Protein AF-A0A9X1DQT2-F1 (afdb_monomer_lite)

pL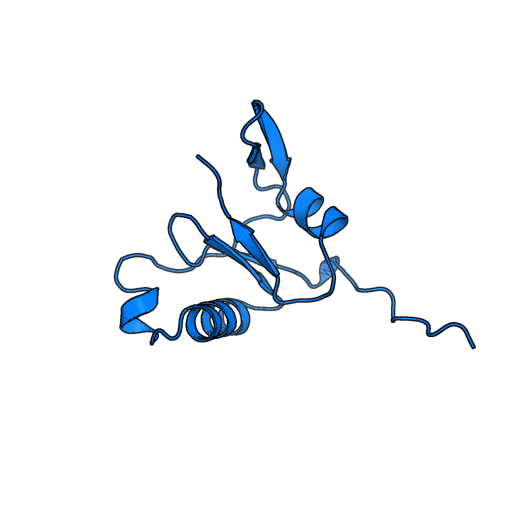DDT: mean 83.6, std 15.38, range [40.06, 96.38]

Structure (mmCIF, N/CA/C/O backbone):
data_AF-A0A9X1DQT2-F1
#
_entry.id   AF-A0A9X1DQT2-F1
#
loop_
_atom_site.group_PDB
_atom_site.id
_atom_site.type_symbol
_atom_site.label_atom_id
_atom_site.label_alt_id
_atom_site.label_comp_id
_atom_site.label_asym_id
_atom_site.label_entity_id
_atom_site.label_seq_id
_atom_site.pdbx_PDB_ins_code
_atom_site.Cartn_x
_atom_site.Cartn_y
_atom_site.Cartn_z
_atom_site.occupancy
_atom_site.B_iso_or_equiv
_atom_site.auth_seq_id
_atom_site.auth_comp_id
_atom_site.auth_asym_id
_atom_site.auth_atom_id
_atom_site.pdbx_PDB_model_num
ATOM 1 N N . MET A 1 1 ? 33.047 7.749 -12.247 1.00 40.06 1 MET A N 1
ATOM 2 C CA . MET A 1 1 ? 31.930 6.862 -12.612 1.00 40.06 1 MET A CA 1
ATOM 3 C C . MET A 1 1 ? 30.844 7.195 -11.623 1.00 40.06 1 MET A C 1
ATOM 5 O O . MET A 1 1 ? 30.949 6.789 -10.478 1.00 40.06 1 MET A O 1
ATOM 9 N N . GLU A 1 2 ? 29.945 8.094 -12.008 1.00 43.69 2 GLU A N 1
ATOM 10 C CA . GLU A 1 2 ? 28.722 8.332 -11.246 1.00 43.69 2 GLU A CA 1
ATOM 11 C C . GLU A 1 2 ? 27.755 7.249 -11.696 1.00 43.69 2 GLU A C 1
ATOM 13 O O . GLU A 1 2 ? 27.396 7.191 -12.875 1.00 43.69 2 GLU A O 1
ATOM 18 N N . ASP A 1 3 ? 27.430 6.340 -10.782 1.00 41.41 3 ASP A N 1
ATOM 19 C CA . ASP A 1 3 ? 26.365 5.376 -10.988 1.00 41.41 3 ASP A CA 1
ATOM 20 C C . ASP A 1 3 ? 25.092 6.173 -11.248 1.00 41.41 3 ASP A C 1
ATOM 22 O O . ASP A 1 3 ? 24.504 6.785 -10.357 1.00 41.41 3 ASP A O 1
ATOM 26 N N . SER A 1 4 ? 24.706 6.224 -12.519 1.00 42.25 4 SER A N 1
ATOM 27 C CA . SER A 1 4 ? 23.396 6.695 -12.922 1.00 42.25 4 SER A CA 1
ATOM 28 C C . SER A 1 4 ? 22.422 5.625 -12.447 1.00 42.25 4 SER A C 1
ATOM 30 O O . SER A 1 4 ? 22.099 4.698 -13.190 1.00 42.25 4 SER A O 1
ATOM 32 N N . PHE A 1 5 ? 22.011 5.704 -11.178 1.00 46.00 5 PHE A N 1
ATOM 33 C CA . PHE A 1 5 ? 20.761 5.103 -10.737 1.00 46.00 5 PHE A CA 1
ATOM 34 C C . PHE A 1 5 ? 19.725 5.598 -11.737 1.00 46.00 5 PHE A C 1
ATOM 36 O O . PHE A 1 5 ? 19.459 6.799 -11.795 1.00 46.00 5 PHE A O 1
ATOM 43 N N . GLY A 1 6 ? 19.277 4.709 -12.630 1.00 43.88 6 GLY A N 1
ATOM 44 C CA . GLY A 1 6 ? 18.326 5.067 -13.673 1.00 43.88 6 GLY A CA 1
ATOM 45 C C . GLY A 1 6 ? 17.191 5.832 -13.016 1.00 43.88 6 GLY A C 1
ATOM 46 O O . GLY A 1 6 ? 16.679 5.356 -12.004 1.00 43.88 6 GLY A O 1
ATOM 47 N N . GLU A 1 7 ? 16.890 7.030 -13.528 1.00 49.06 7 GLU A N 1
ATOM 48 C CA . GLU A 1 7 ? 15.855 7.905 -12.980 1.00 49.06 7 GLU A CA 1
ATOM 49 C C . GLU A 1 7 ? 14.639 7.053 -12.630 1.00 49.06 7 GLU A C 1
ATOM 51 O O . GLU A 1 7 ? 14.008 6.437 -13.498 1.00 49.06 7 GLU A O 1
ATOM 56 N N . VAL A 1 8 ? 14.391 6.913 -11.329 1.00 52.97 8 VAL A N 1
ATOM 57 C CA . VAL A 1 8 ? 13.354 6.016 -10.852 1.00 52.97 8 VAL A CA 1
ATOM 58 C C . VAL A 1 8 ? 12.036 6.636 -11.274 1.00 52.97 8 VAL A C 1
ATOM 60 O O . VAL A 1 8 ? 11.649 7.701 -10.798 1.00 52.97 8 VAL A O 1
ATOM 63 N N . ASN A 1 9 ? 11.377 5.993 -12.235 1.00 63.84 9 ASN A N 1
ATOM 64 C CA . ASN A 1 9 ? 10.157 6.515 -12.817 1.00 63.84 9 ASN A CA 1
ATOM 65 C C . ASN A 1 9 ? 9.000 6.316 -11.828 1.00 63.84 9 ASN A C 1
ATOM 67 O O . ASN A 1 9 ? 8.347 5.269 -11.818 1.00 63.84 9 ASN A O 1
ATOM 71 N N . ILE A 1 10 ? 8.766 7.337 -11.003 1.00 67.19 10 ILE A N 1
ATOM 72 C CA . ILE A 1 10 ? 7.654 7.396 -10.052 1.00 67.19 10 ILE A CA 1
ATOM 73 C C . ILE A 1 10 ? 6.287 7.233 -10.739 1.00 67.19 10 ILE A C 1
ATOM 75 O O . ILE A 1 10 ? 5.346 6.772 -10.102 1.00 67.19 10 ILE A O 1
ATOM 79 N N . ASP A 1 11 ? 6.182 7.488 -12.051 1.00 72.00 11 ASP A N 1
ATOM 80 C CA . ASP A 1 11 ? 4.946 7.302 -12.827 1.00 72.00 11 ASP A CA 1
ATOM 81 C C . ASP A 1 11 ? 4.543 5.824 -12.962 1.00 72.00 11 ASP A C 1
ATOM 83 O O . ASP A 1 11 ? 3.416 5.520 -13.354 1.00 72.00 11 ASP A O 1
ATOM 87 N N . LYS A 1 12 ? 5.448 4.884 -12.656 1.00 79.19 12 LYS A N 1
ATOM 88 C CA . LYS A 1 12 ? 5.148 3.441 -12.633 1.00 79.19 12 LYS A CA 1
ATOM 89 C C . LYS A 1 12 ? 4.713 2.931 -11.259 1.00 79.19 12 LYS A C 1
ATOM 91 O O . LYS A 1 12 ? 4.397 1.750 -11.137 1.00 79.19 12 LYS A O 1
ATOM 96 N N . VAL A 1 13 ? 4.713 3.789 -10.241 1.00 85.88 13 VAL A N 1
ATOM 97 C CA . VAL A 1 13 ? 4.367 3.424 -8.866 1.00 85.88 13 VAL A CA 1
ATOM 98 C C . VAL A 1 13 ? 2.875 3.602 -8.641 1.00 85.88 13 VAL A C 1
ATOM 100 O O . VAL A 1 13 ? 2.288 4.630 -8.978 1.00 85.88 13 VAL A O 1
ATOM 103 N N . LYS A 1 14 ? 2.267 2.599 -8.019 1.00 93.12 14 LYS A N 1
ATOM 104 C CA . LYS A 1 14 ? 0.890 2.627 -7.537 1.00 93.12 14 LYS A CA 1
ATOM 105 C C . LYS A 1 14 ? 0.874 2.427 -6.033 1.00 93.12 14 LYS A C 1
ATOM 107 O O . LYS A 1 14 ? 1.799 1.851 -5.474 1.00 93.12 14 LYS A O 1
ATOM 112 N N . PHE A 1 15 ? -0.195 2.871 -5.386 1.00 94.62 15 PHE A N 1
ATOM 113 C CA . PHE A 1 15 ? -0.379 2.707 -3.949 1.00 94.62 15 PHE A CA 1
ATOM 114 C C . PHE A 1 15 ? -1.503 1.723 -3.689 1.00 94.62 15 PHE A C 1
ATOM 116 O O . PHE A 1 15 ? -2.602 1.895 -4.206 1.00 94.62 15 PHE A O 1
ATOM 123 N N . PHE A 1 16 ? -1.248 0.719 -2.864 1.00 96.06 16 PHE A N 1
ATOM 124 C CA . PHE A 1 16 ? -2.219 -0.301 -2.511 1.00 96.06 16 PHE A CA 1
ATOM 125 C C . PHE A 1 16 ? -2.421 -0.292 -1.011 1.00 96.06 16 PHE A C 1
ATOM 127 O O . PHE A 1 16 ? -1.512 -0.608 -0.252 1.00 96.06 16 PHE A O 1
ATOM 134 N N . GLN A 1 17 ? -3.618 0.072 -0.574 1.00 95.69 17 GLN A N 1
ATOM 135 C CA . GLN A 1 17 ? -4.013 -0.158 0.803 1.00 95.69 17 GLN A CA 1
ATOM 136 C C . GLN A 1 17 ? -4.209 -1.661 0.982 1.00 95.69 17 GLN A C 1
ATOM 138 O O . GLN A 1 17 ? -5.052 -2.238 0.298 1.00 95.69 17 GLN A O 1
ATOM 143 N N . VAL A 1 18 ? -3.416 -2.275 1.857 1.00 95.12 18 VAL A N 1
ATOM 144 C CA . VAL A 1 18 ? -3.391 -3.728 2.096 1.00 95.12 18 VAL A CA 1
ATOM 145 C C . VAL A 1 18 ? -4.071 -4.109 3.412 1.00 95.12 18 VAL A C 1
ATOM 147 O O . VAL A 1 18 ? -4.512 -5.240 3.574 1.00 95.12 18 VAL A O 1
ATOM 150 N N . THR A 1 19 ? -4.241 -3.149 4.322 1.00 92.44 19 THR A N 1
ATOM 151 C CA . THR A 1 19 ? -5.047 -3.277 5.546 1.00 92.44 19 THR A CA 1
ATOM 152 C C . THR A 1 19 ? -5.769 -1.956 5.844 1.00 92.44 19 THR A C 1
ATOM 154 O O . THR A 1 19 ? -5.604 -0.959 5.142 1.00 92.44 19 THR A O 1
ATOM 157 N N . GLU A 1 20 ? -6.508 -1.875 6.952 1.00 89.44 20 GLU A N 1
ATOM 158 C CA . GLU A 1 20 ? -7.091 -0.609 7.416 1.00 89.44 20 GLU A CA 1
ATOM 159 C C . GLU A 1 20 ? -6.062 0.497 7.708 1.00 89.44 20 GLU A C 1
ATOM 161 O O . GLU A 1 20 ? -6.436 1.670 7.708 1.00 89.44 20 GLU A O 1
ATOM 166 N N . LYS A 1 21 ? -4.794 0.143 7.951 1.00 90.00 21 LYS A N 1
ATOM 167 C CA . LYS A 1 21 ? -3.750 1.062 8.427 1.00 90.00 21 LYS A CA 1
ATOM 168 C C . LYS A 1 21 ? -2.477 1.072 7.588 1.00 90.00 21 LYS A C 1
ATOM 170 O O . LYS A 1 21 ? -1.641 1.944 7.787 1.00 90.00 21 LYS A O 1
ATOM 175 N N . GLU A 1 22 ? -2.321 0.152 6.647 1.00 92.94 22 GLU A N 1
ATOM 176 C CA . GLU A 1 22 ? -1.092 0.015 5.876 1.00 92.94 22 GLU A CA 1
ATOM 177 C C . GLU A 1 22 ? -1.338 0.176 4.376 1.00 92.94 22 GLU A C 1
ATOM 179 O O . GLU A 1 22 ? -2.247 -0.422 3.788 1.00 92.94 22 GLU A O 1
ATOM 184 N N . VAL A 1 23 ? -0.487 0.987 3.751 1.00 94.88 23 VAL A N 1
ATOM 185 C CA . VAL A 1 23 ? -0.419 1.197 2.307 1.00 94.88 23 VAL A CA 1
ATOM 186 C C . VAL A 1 23 ? 0.956 0.772 1.825 1.00 94.88 23 VAL A C 1
ATOM 188 O O . VAL A 1 23 ? 1.964 1.157 2.401 1.00 94.88 23 VAL A O 1
ATOM 191 N N . VAL A 1 24 ? 1.010 0.000 0.748 1.00 95.06 24 VAL A N 1
ATOM 192 C CA . VAL A 1 24 ? 2.255 -0.385 0.090 1.00 95.06 24 VAL A CA 1
ATOM 193 C C . VAL A 1 24 ? 2.300 0.253 -1.286 1.00 95.06 24 VAL A C 1
ATOM 195 O O . VAL A 1 24 ? 1.374 0.110 -2.084 1.00 95.06 24 VAL A O 1
ATOM 198 N N . ALA A 1 25 ? 3.381 0.962 -1.569 1.00 93.81 25 ALA A N 1
ATOM 199 C CA . ALA A 1 25 ? 3.666 1.474 -2.893 1.00 93.81 25 ALA A CA 1
ATOM 200 C C . ALA A 1 25 ? 4.461 0.430 -3.694 1.00 93.81 25 ALA A C 1
ATOM 202 O O . ALA A 1 25 ? 5.542 0.025 -3.271 1.00 93.81 25 ALA A O 1
ATOM 203 N N . ALA A 1 26 ? 3.908 -0.027 -4.819 1.00 94.12 26 ALA A N 1
ATOM 204 C CA . ALA A 1 26 ? 4.414 -1.140 -5.630 1.00 94.12 26 ALA A CA 1
ATOM 205 C C . ALA A 1 26 ? 4.012 -0.985 -7.112 1.00 94.12 26 ALA A C 1
ATOM 207 O O . ALA A 1 26 ? 3.247 -0.082 -7.461 1.00 94.12 26 ALA A O 1
ATOM 208 N N . GLY A 1 27 ? 4.512 -1.855 -7.993 1.00 91.75 27 GLY A N 1
ATOM 209 C CA . GLY A 1 27 ? 4.121 -1.888 -9.406 1.00 91.75 27 GLY A CA 1
ATOM 210 C C . GLY A 1 27 ? 2.723 -2.474 -9.632 1.00 91.75 27 GLY A C 1
ATOM 211 O O . GLY A 1 27 ? 1.995 -2.027 -10.522 1.00 91.75 27 GLY A O 1
ATOM 212 N N . ASP A 1 28 ? 2.314 -3.433 -8.799 1.00 93.81 28 ASP A N 1
ATOM 213 C CA . ASP A 1 28 ? 0.972 -4.014 -8.805 1.00 93.81 28 ASP A CA 1
ATOM 214 C C . ASP A 1 28 ? 0.522 -4.519 -7.418 1.00 93.81 28 ASP A C 1
ATOM 216 O O . ASP A 1 28 ? 1.274 -4.517 -6.441 1.00 93.81 28 ASP A O 1
ATOM 220 N N . ILE A 1 29 ? -0.747 -4.933 -7.328 1.00 95.38 29 ILE A N 1
ATOM 221 C CA . ILE A 1 29 ? -1.365 -5.383 -6.074 1.00 95.38 29 ILE A CA 1
ATOM 222 C C . ILE A 1 29 ? -0.775 -6.703 -5.561 1.00 95.38 29 ILE A C 1
ATOM 224 O O . ILE A 1 29 ? -0.735 -6.922 -4.353 1.00 95.38 29 ILE A O 1
ATOM 228 N N . HIS A 1 30 ?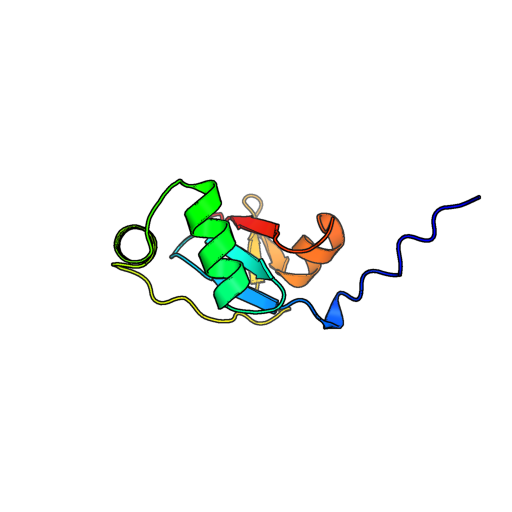 -0.310 -7.583 -6.453 1.00 95.44 30 HIS A N 1
ATOM 229 C CA . HIS A 1 30 ? 0.266 -8.865 -6.059 1.00 95.44 30 HIS A CA 1
ATOM 230 C C . HIS A 1 30 ? 1.629 -8.659 -5.398 1.00 95.44 30 HIS A C 1
ATOM 232 O O . HIS A 1 30 ? 1.910 -9.270 -4.366 1.00 95.44 30 HIS A O 1
ATOM 238 N N . GLU A 1 31 ? 2.444 -7.761 -5.951 1.00 95.25 31 GLU A N 1
ATOM 239 C CA . GLU A 1 31 ? 3.707 -7.331 -5.358 1.00 95.25 31 GLU A CA 1
ATOM 240 C C . GLU A 1 31 ? 3.483 -6.686 -3.982 1.00 95.25 31 GLU A C 1
ATOM 242 O O . GLU A 1 31 ? 4.144 -7.065 -3.013 1.00 95.25 31 GLU A O 1
ATOM 247 N N . ALA A 1 32 ? 2.498 -5.788 -3.864 1.00 95.94 32 ALA A N 1
ATOM 248 C CA . ALA A 1 32 ? 2.146 -5.143 -2.599 1.00 95.94 32 ALA A CA 1
ATOM 249 C C . ALA A 1 32 ? 1.737 -6.143 -1.502 1.00 95.94 32 ALA A C 1
ATOM 251 O O . ALA A 1 32 ? 2.259 -6.098 -0.386 1.00 95.94 32 ALA A O 1
ATOM 252 N N . GLU A 1 33 ? 0.826 -7.067 -1.817 1.00 95.88 33 GLU A N 1
ATOM 253 C CA . GLU A 1 33 ? 0.369 -8.096 -0.879 1.00 95.88 33 GLU A CA 1
ATOM 254 C C . GLU A 1 33 ? 1.501 -9.054 -0.486 1.00 95.88 33 GLU A C 1
ATOM 256 O O . GLU A 1 33 ? 1.643 -9.402 0.687 1.00 95.88 33 GLU A O 1
ATOM 261 N N . THR A 1 34 ? 2.329 -9.463 -1.454 1.00 96.12 34 THR A N 1
ATOM 262 C CA . THR A 1 34 ? 3.467 -10.367 -1.223 1.00 96.12 34 THR A CA 1
ATOM 263 C C . THR A 1 34 ? 4.498 -9.735 -0.299 1.00 96.12 34 THR A C 1
ATOM 265 O O . THR A 1 34 ? 4.969 -10.385 0.637 1.00 96.12 34 THR A O 1
ATOM 268 N N . TYR A 1 35 ? 4.815 -8.459 -0.520 1.00 96.00 35 TYR A N 1
ATOM 269 C CA . TYR A 1 35 ? 5.719 -7.709 0.341 1.00 96.00 35 TYR A CA 1
ATOM 270 C C . TYR A 1 35 ? 5.193 -7.616 1.777 1.00 96.00 35 TYR A C 1
ATOM 272 O O . TYR A 1 35 ? 5.920 -7.937 2.717 1.00 96.00 35 TYR A O 1
ATOM 280 N N . PHE A 1 36 ? 3.918 -7.254 1.950 1.00 95.56 36 PHE A N 1
ATOM 281 C CA . PHE A 1 36 ? 3.295 -7.151 3.270 1.00 95.56 36 PHE A CA 1
ATOM 282 C C . PHE A 1 36 ? 3.320 -8.492 4.022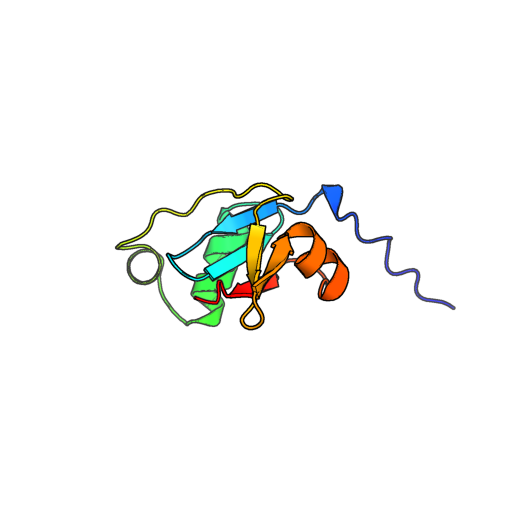 1.00 95.56 36 PHE A C 1
ATOM 284 O O . PHE A 1 36 ? 3.806 -8.566 5.150 1.00 95.56 36 PHE A O 1
ATOM 291 N N . MET A 1 37 ? 2.878 -9.575 3.376 1.00 96.06 37 MET A N 1
ATOM 292 C CA . MET A 1 37 ? 2.912 -10.925 3.953 1.00 96.06 37 MET A CA 1
ATOM 293 C C . MET A 1 37 ? 4.326 -11.341 4.376 1.00 96.06 37 MET A C 1
ATOM 295 O O . MET A 1 37 ? 4.512 -11.877 5.469 1.00 96.06 37 MET A O 1
ATOM 299 N N . SER A 1 38 ? 5.330 -11.063 3.536 1.00 96.12 38 SER A N 1
ATOM 300 C CA . SER A 1 38 ? 6.729 -11.373 3.839 1.00 96.12 38 SER A CA 1
ATOM 301 C C . SER A 1 38 ? 7.259 -10.573 5.028 1.00 96.12 38 SER A C 1
ATOM 303 O O . SER A 1 38 ? 8.019 -11.119 5.825 1.00 96.12 38 SER A O 1
ATOM 305 N N . LEU A 1 39 ? 6.891 -9.296 5.146 1.00 95.31 39 LEU A N 1
ATOM 306 C CA . LEU A 1 39 ? 7.365 -8.419 6.216 1.00 95.31 39 LEU A CA 1
ATOM 307 C C . LEU A 1 39 ? 6.847 -8.864 7.592 1.00 95.31 39 LEU A C 1
ATOM 309 O O . LEU A 1 39 ? 7.586 -8.818 8.573 1.00 95.31 39 LEU A O 1
ATOM 313 N N . PHE A 1 40 ? 5.596 -9.325 7.652 1.00 93.88 40 PHE A N 1
ATOM 314 C CA . PHE A 1 40 ? 4.938 -9.738 8.895 1.00 93.88 40 PHE A CA 1
ATOM 315 C C . PHE A 1 40 ? 4.929 -11.256 9.127 1.00 93.88 40 PHE A C 1
ATOM 317 O O . PHE A 1 40 ? 4.414 -11.709 10.147 1.00 93.88 40 PHE A O 1
ATOM 324 N N . ASN A 1 41 ? 5.524 -12.038 8.219 1.00 95.38 41 ASN A N 1
ATOM 325 C CA . ASN A 1 41 ? 5.547 -13.502 8.256 1.00 95.38 41 ASN A CA 1
ATOM 326 C C . ASN A 1 41 ? 4.138 -14.111 8.415 1.00 95.38 41 ASN A C 1
ATOM 328 O O . ASN A 1 41 ? 3.899 -14.953 9.281 1.00 95.38 41 ASN A O 1
ATOM 332 N N . MET A 1 42 ? 3.212 -13.645 7.577 1.00 94.44 42 MET A N 1
ATOM 333 C CA . MET A 1 42 ? 1.812 -14.074 7.539 1.00 94.44 42 MET A CA 1
ATOM 334 C C . MET A 1 42 ? 1.487 -14.713 6.192 1.00 94.44 42 MET A C 1
ATOM 336 O O . MET A 1 42 ? 2.082 -14.376 5.169 1.00 94.44 42 MET A O 1
ATOM 340 N N . ASN A 1 43 ? 0.512 -15.615 6.174 1.00 93.75 43 ASN A N 1
ATOM 341 C CA . ASN A 1 43 ? -0.085 -16.082 4.926 1.00 93.75 43 ASN A CA 1
ATOM 342 C C . ASN A 1 43 ? -1.208 -15.136 4.445 1.00 93.75 43 ASN A C 1
ATOM 344 O O . ASN A 1 43 ? -1.589 -14.188 5.132 1.00 93.75 43 ASN A O 1
ATOM 348 N N . ARG A 1 44 ? -1.744 -15.398 3.245 1.00 91.12 44 ARG A N 1
ATOM 349 C CA . ARG A 1 44 ? -2.772 -14.551 2.613 1.00 91.12 44 ARG A CA 1
ATOM 350 C C . ARG A 1 44 ? -4.050 -14.464 3.444 1.00 91.12 44 ARG A C 1
ATOM 352 O O . ARG A 1 44 ? -4.616 -13.380 3.563 1.00 91.12 44 ARG A O 1
ATOM 359 N N . ASP A 1 45 ? -4.487 -15.590 3.998 1.00 91.88 45 ASP A N 1
ATOM 360 C CA . ASP A 1 45 ? -5.710 -15.650 4.792 1.00 91.88 45 ASP A CA 1
ATOM 361 C C . ASP A 1 45 ? -5.526 -14.875 6.097 1.00 91.88 45 ASP A C 1
ATOM 363 O O . ASP A 1 45 ? -6.411 -14.126 6.476 1.00 91.88 45 ASP A O 1
ATOM 367 N N . GLU A 1 46 ? -4.365 -14.970 6.747 1.00 91.19 46 GLU A N 1
ATOM 368 C CA . GLU A 1 46 ? -4.046 -14.207 7.961 1.00 91.19 46 GLU A CA 1
ATOM 369 C C . GLU A 1 46 ? -3.967 -12.697 7.702 1.00 91.19 46 GLU A C 1
ATOM 371 O O . GLU A 1 46 ? -4.547 -11.913 8.453 1.00 91.19 46 GLU A O 1
ATOM 376 N N . ALA A 1 47 ? -3.271 -12.290 6.638 1.00 89.44 47 ALA A N 1
ATOM 377 C CA . ALA A 1 47 ? -3.025 -10.883 6.336 1.00 89.44 47 ALA A CA 1
ATOM 378 C C . ALA A 1 47 ? -4.288 -10.139 5.868 1.00 89.44 47 ALA A C 1
ATOM 380 O O . ALA A 1 47 ? -4.465 -8.965 6.191 1.00 89.44 47 ALA A O 1
ATOM 381 N N . PHE A 1 48 ? -5.176 -10.814 5.127 1.00 91.12 48 PHE A N 1
ATOM 382 C CA . PHE A 1 48 ? -6.284 -10.171 4.407 1.00 91.12 48 PHE A CA 1
ATOM 383 C C . PHE A 1 48 ? -7.671 -10.711 4.785 1.00 91.12 48 PHE A C 1
ATOM 385 O O . PHE A 1 48 ? -8.644 -10.444 4.082 1.00 91.12 48 PHE A O 1
ATOM 392 N N . TYR A 1 49 ? -7.804 -11.436 5.905 1.00 87.50 49 TYR A N 1
ATOM 393 C CA . TYR A 1 49 ? -9.091 -12.001 6.344 1.00 87.50 49 TYR A CA 1
ATOM 394 C C . TYR A 1 49 ? -10.211 -10.952 6.446 1.00 87.50 49 TYR A C 1
ATOM 396 O O . TYR A 1 49 ? -11.338 -11.185 6.011 1.00 87.50 49 TYR A O 1
ATOM 404 N N . TYR A 1 50 ? -9.906 -9.796 7.046 1.00 89.00 50 TYR A N 1
ATOM 405 C CA . TYR A 1 50 ? -10.882 -8.736 7.332 1.00 89.00 50 TYR A CA 1
ATOM 406 C C . TYR A 1 50 ? -10.845 -7.581 6.328 1.00 89.00 50 TYR A C 1
ATOM 408 O O . TYR A 1 50 ? -11.683 -6.683 6.407 1.00 89.00 50 TYR A O 1
ATOM 416 N N . PHE A 1 51 ? -9.884 -7.572 5.403 1.00 90.38 51 PHE A N 1
ATOM 417 C CA . PHE A 1 51 ? -9.631 -6.418 4.552 1.00 90.38 51 PHE A CA 1
ATOM 418 C C . PHE A 1 51 ? -9.294 -6.835 3.126 1.00 90.38 51 PHE A C 1
ATOM 420 O O . PHE A 1 51 ? -8.366 -7.601 2.888 1.00 90.38 51 PHE A O 1
ATOM 427 N N . GLN A 1 52 ? -10.030 -6.283 2.164 1.00 91.75 52 GLN A N 1
ATOM 428 C CA . GLN A 1 52 ? -9.733 -6.460 0.750 1.00 91.75 52 GLN A CA 1
ATOM 429 C C . GLN A 1 52 ? -8.817 -5.336 0.265 1.00 91.75 52 GLN A C 1
ATOM 431 O O . GLN A 1 52 ? -9.213 -4.166 0.265 1.00 91.75 52 GLN A O 1
ATOM 436 N N . SER A 1 53 ? -7.623 -5.708 -0.198 1.00 94.50 53 SER A N 1
ATOM 437 C CA . SER A 1 53 ? -6.650 -4.780 -0.769 1.00 94.50 53 SER A CA 1
ATOM 438 C C . SER A 1 53 ? -7.243 -3.959 -1.919 1.00 94.50 53 SER A C 1
ATOM 440 O O . SER A 1 53 ? -8.003 -4.476 -2.745 1.00 94.50 53 SER A O 1
ATOM 442 N N . LYS A 1 54 ? -6.883 -2.675 -2.004 1.00 95.12 54 LYS A N 1
ATOM 443 C CA . LYS A 1 54 ? -7.379 -1.761 -3.047 1.00 95.12 54 LYS A CA 1
ATOM 444 C C . LYS A 1 54 ? -6.339 -0.723 -3.446 1.00 95.12 54 LYS A C 1
ATOM 446 O O . LYS A 1 54 ? -5.544 -0.281 -2.623 1.00 95.12 54 LYS A O 1
ATOM 451 N N . GLU A 1 55 ? -6.392 -0.294 -4.702 1.00 96.38 55 GLU A N 1
ATOM 452 C CA . GLU A 1 55 ? -5.562 0.803 -5.205 1.00 96.38 55 GLU A CA 1
ATOM 453 C C . GLU A 1 55 ? -6.061 2.155 -4.656 1.00 96.38 55 GLU A C 1
ATOM 455 O O . GLU A 1 55 ? -7.267 2.420 -4.609 1.00 96.38 55 GLU A O 1
ATOM 460 N N . LEU A 1 56 ? -5.131 3.008 -4.237 1.00 94.38 56 LEU A N 1
ATOM 461 C CA . LEU A 1 56 ? -5.355 4.390 -3.830 1.00 94.38 56 LEU A CA 1
ATOM 462 C C . LEU A 1 56 ? -4.769 5.342 -4.874 1.00 94.38 56 LEU A C 1
ATOM 464 O O . LEU A 1 56 ?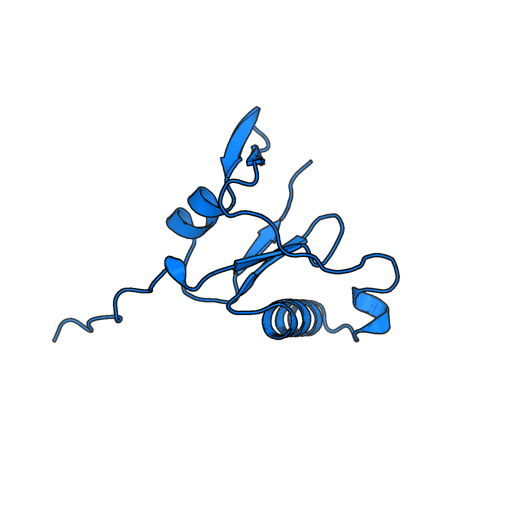 -3.797 5.032 -5.561 1.00 94.38 56 LEU A O 1
ATOM 468 N N . SER A 1 57 ? -5.355 6.534 -4.981 1.00 92.31 57 SER A N 1
ATOM 469 C CA . SER A 1 57 ? -4.831 7.562 -5.875 1.00 92.31 57 SER A CA 1
ATOM 470 C C . SER A 1 57 ? -3.537 8.167 -5.328 1.00 92.31 57 SER A C 1
ATOM 472 O O . SER A 1 57 ? -3.361 8.311 -4.121 1.00 92.31 57 SER A O 1
ATOM 474 N N . PHE A 1 58 ? -2.660 8.615 -6.228 1.00 88.56 58 PHE A N 1
ATOM 475 C CA . PHE A 1 58 ? -1.439 9.356 -5.882 1.00 88.56 58 PHE A CA 1
ATOM 476 C C . PHE A 1 58 ? -1.724 10.576 -4.980 1.00 88.56 58 PHE A C 1
ATOM 478 O O . PHE A 1 58 ? -0.983 10.864 -4.045 1.00 88.56 58 PHE A O 1
ATOM 485 N N . ASN A 1 59 ? -2.857 11.246 -5.217 1.00 89.94 59 ASN A N 1
ATOM 486 C CA . ASN A 1 59 ? -3.316 12.417 -4.461 1.00 89.94 59 ASN A CA 1
ATOM 487 C C . ASN A 1 59 ? -4.131 12.058 -3.205 1.00 89.94 59 ASN A C 1
ATOM 489 O O . ASN A 1 59 ? -4.808 12.925 -2.650 1.00 89.94 59 ASN A O 1
ATOM 493 N N . HIS A 1 60 ? -4.154 10.791 -2.785 1.00 90.62 60 HIS A N 1
ATOM 494 C CA . HIS A 1 60 ? -4.853 10.392 -1.571 1.00 90.62 60 HIS A CA 1
ATOM 495 C C . HIS A 1 60 ? -4.207 11.079 -0.366 1.00 90.62 60 HIS A C 1
ATOM 497 O O . HIS A 1 60 ? -3.003 10.953 -0.147 1.00 90.62 60 HIS A O 1
ATOM 503 N N . VAL A 1 61 ? -5.013 11.835 0.378 1.00 87.56 61 VAL A N 1
ATOM 504 C CA . VAL A 1 61 ? -4.556 12.668 1.492 1.00 87.56 61 VAL A CA 1
ATOM 505 C C . VAL A 1 61 ? -4.559 11.856 2.780 1.00 87.56 61 VAL A C 1
ATOM 507 O O . VAL A 1 61 ? -5.603 11.350 3.187 1.00 87.56 61 VAL A O 1
ATOM 510 N N . LEU A 1 62 ? -3.409 11.813 3.437 1.00 83.69 62 LEU A N 1
ATOM 511 C CA . LEU A 1 62 ? -3.217 11.357 4.802 1.00 83.69 62 LEU A CA 1
ATOM 512 C C . LEU A 1 62 ? -3.215 12.546 5.764 1.00 83.69 62 LEU A C 1
ATOM 514 O O . LEU A 1 62 ? -2.821 13.665 5.414 1.00 83.69 62 LEU A O 1
ATOM 518 N N . LEU A 1 63 ? -3.683 12.293 6.983 1.00 70.88 63 LEU A N 1
ATOM 519 C CA . LEU A 1 63 ? -3.521 13.211 8.099 1.00 70.88 63 LEU A CA 1
ATOM 520 C C . LEU A 1 63 ? -2.238 12.819 8.822 1.00 70.88 63 LEU A C 1
ATOM 522 O O . LEU A 1 63 ? -2.148 11.732 9.374 1.00 70.88 63 LEU A O 1
ATOM 526 N N . ASP A 1 64 ? -1.250 13.701 8.785 1.00 67.50 64 ASP A N 1
ATOM 527 C CA . ASP A 1 64 ? -0.040 13.564 9.586 1.00 67.50 64 ASP A CA 1
ATOM 528 C C . ASP A 1 64 ? -0.334 14.002 11.033 1.00 67.50 64 ASP A C 1
ATOM 530 O O . ASP A 1 64 ? -1.194 14.868 11.270 1.00 67.50 64 ASP A O 1
ATOM 534 N N . SER A 1 65 ? 0.378 13.440 12.012 1.00 59.25 65 SER A N 1
ATOM 535 C CA . SER A 1 65 ? 0.132 13.606 13.455 1.00 59.25 65 SER A CA 1
ATOM 536 C C . SER A 1 65 ? 0.379 15.038 13.990 1.00 59.25 65 SER A C 1
ATOM 538 O O . SER A 1 65 ? 0.255 15.311 15.185 1.00 59.25 65 SER A O 1
ATOM 540 N N . GLY A 1 66 ? 0.592 16.010 13.092 1.00 60.31 66 GLY A N 1
ATOM 541 C CA . GLY A 1 66 ? 0.599 17.460 13.326 1.00 60.31 66 GLY A CA 1
ATOM 542 C C . GLY A 1 66 ? -0.552 18.263 12.685 1.00 60.31 66 GLY A C 1
ATOM 543 O O . GLY A 1 66 ? -0.527 19.492 12.748 1.00 60.31 66 GLY A O 1
ATOM 544 N N . ARG A 1 67 ? -1.573 17.615 12.091 1.00 60.62 67 ARG A N 1
ATOM 545 C CA . ARG A 1 67 ? -2.662 18.216 11.267 1.00 60.62 67 ARG A CA 1
ATOM 546 C C . ARG A 1 67 ? -2.229 18.749 9.894 1.00 60.62 67 ARG A C 1
ATOM 548 O O . ARG A 1 67 ? -3.031 19.394 9.210 1.00 60.62 67 ARG A O 1
ATOM 555 N N . SER A 1 68 ? -1.001 18.475 9.470 1.00 74.06 68 SER A N 1
ATOM 556 C CA . SER A 1 68 ? -0.567 18.627 8.081 1.00 74.06 68 SER A CA 1
ATOM 557 C C . SER A 1 68 ? -1.308 17.611 7.212 1.00 74.06 68 SER A C 1
ATOM 559 O O . SER A 1 68 ? -1.422 16.438 7.558 1.00 74.06 68 SER A O 1
ATOM 561 N N . LYS A 1 69 ? -1.836 18.063 6.074 1.00 82.81 69 LYS A N 1
ATOM 562 C CA . LYS A 1 69 ? -2.300 17.162 5.017 1.00 82.81 69 LYS A CA 1
ATOM 563 C C . LYS A 1 69 ? -1.094 16.829 4.154 1.00 82.81 69 LYS A C 1
ATOM 565 O O . LYS A 1 69 ? -0.487 17.755 3.627 1.00 82.81 69 LYS A O 1
ATOM 570 N N . VAL A 1 70 ? -0.786 15.548 4.014 1.00 87.62 70 VAL A N 1
ATOM 571 C CA . VAL A 1 70 ? 0.250 15.051 3.104 1.00 87.62 70 VAL A CA 1
ATOM 572 C C . VAL A 1 70 ? -0.374 14.012 2.188 1.00 87.62 70 VAL A C 1
ATOM 574 O O . VAL A 1 70 ? -1.275 13.285 2.591 1.00 87.62 70 VAL A O 1
ATOM 577 N N . THR A 1 71 ? 0.038 13.954 0.936 1.00 90.12 71 THR A N 1
ATOM 578 C CA . THR A 1 71 ? -0.426 12.951 -0.020 1.00 90.12 71 THR A CA 1
ATOM 579 C C . THR A 1 71 ? 0.507 11.748 -0.051 1.00 90.12 71 THR A C 1
ATOM 581 O O . THR A 1 71 ? 1.696 11.854 0.247 1.00 90.12 71 THR A O 1
ATOM 584 N N . LEU A 1 72 ? -0.012 10.594 -0.472 1.00 89.69 72 LEU A N 1
ATOM 585 C CA . LEU A 1 72 ? 0.821 9.414 -0.731 1.00 89.69 72 LEU A CA 1
ATOM 586 C C . LEU A 1 72 ? 1.954 9.715 -1.721 1.00 89.69 72 LEU A C 1
ATOM 588 O O . LEU A 1 72 ? 3.075 9.244 -1.543 1.00 89.69 72 LEU A O 1
ATOM 592 N N . GLY A 1 73 ? 1.674 10.543 -2.728 1.00 87.88 73 GLY A N 1
ATOM 593 C CA . GLY A 1 73 ? 2.661 11.026 -3.681 1.00 87.88 73 GLY A CA 1
ATOM 594 C C . GLY A 1 73 ? 3.807 11.814 -3.052 1.00 87.88 73 GLY A C 1
ATOM 595 O O . GLY A 1 73 ? 4.965 11.553 -3.366 1.00 87.88 73 GLY A O 1
ATOM 596 N N . GLU A 1 74 ? 3.504 12.737 -2.138 1.00 88.25 74 GLU A N 1
ATOM 597 C CA . GLU A 1 74 ? 4.518 13.504 -1.398 1.00 88.25 74 GLU A CA 1
ATOM 598 C C . GLU A 1 74 ? 5.361 12.604 -0.481 1.00 88.25 74 GLU A C 1
ATOM 600 O O . GLU A 1 74 ? 6.580 12.780 -0.396 1.00 88.25 74 GLU A O 1
ATOM 605 N N . ILE A 1 75 ? 4.739 11.606 0.162 1.00 87.25 75 ILE A N 1
ATOM 606 C CA . ILE A 1 75 ? 5.451 10.612 0.984 1.00 87.25 75 ILE A CA 1
ATOM 607 C C . ILE A 1 75 ? 6.399 9.792 0.118 1.00 87.25 75 ILE A C 1
ATOM 609 O O . ILE A 1 75 ? 7.571 9.660 0.466 1.00 87.25 75 ILE A O 1
ATOM 613 N N . ALA A 1 76 ? 5.924 9.278 -1.020 1.00 85.88 76 ALA A N 1
ATOM 614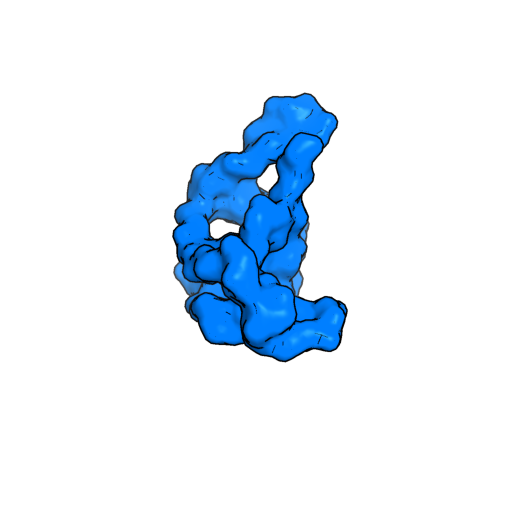 C CA . ALA A 1 76 ? 6.781 8.568 -1.956 1.00 85.88 76 ALA A CA 1
ATOM 615 C C . ALA A 1 76 ? 7.936 9.474 -2.390 1.00 85.88 76 ALA A C 1
ATOM 617 O O . ALA A 1 76 ? 9.081 9.138 -2.145 1.00 85.88 76 ALA A O 1
ATOM 618 N N . GLN A 1 77 ? 7.681 10.678 -2.898 1.00 85.75 77 GLN A N 1
ATOM 619 C CA . GLN A 1 77 ? 8.754 11.594 -3.313 1.00 85.75 77 GLN A CA 1
ATOM 620 C C . GLN A 1 77 ? 9.801 11.877 -2.219 1.00 85.75 77 GLN A C 1
ATOM 622 O O . GLN A 1 77 ? 10.966 12.089 -2.547 1.00 85.75 77 GLN A O 1
ATOM 627 N N . SER A 1 78 ? 9.409 11.857 -0.941 1.00 85.81 78 SER A N 1
ATOM 628 C CA . SER A 1 78 ? 10.308 12.128 0.190 1.00 85.81 78 SER A CA 1
ATOM 629 C C . SER A 1 78 ? 11.073 10.897 0.696 1.00 85.81 78 SER A C 1
ATOM 631 O O . SER A 1 78 ? 12.172 11.048 1.226 1.00 85.81 78 SER A O 1
ATOM 633 N N . HIS A 1 79 ? 10.508 9.694 0.555 1.00 83.25 79 HIS A N 1
ATOM 634 C CA . HIS A 1 79 ? 11.022 8.455 1.161 1.00 83.25 79 HIS A CA 1
ATOM 635 C C . HIS A 1 79 ? 11.303 7.333 0.148 1.00 83.25 79 HIS A C 1
ATOM 637 O O . HIS A 1 79 ? 11.568 6.197 0.538 1.00 83.25 79 HIS A O 1
ATOM 643 N N . TRP A 1 80 ? 11.205 7.610 -1.152 1.00 82.62 80 TRP A N 1
ATOM 644 C CA . TRP A 1 80 ? 11.336 6.588 -2.184 1.00 82.62 80 TRP A CA 1
ATOM 645 C C . TRP A 1 80 ? 12.780 6.147 -2.392 1.00 82.62 80 TRP A C 1
ATOM 647 O O . TRP A 1 80 ? 13.598 6.886 -2.935 1.00 82.62 80 TRP A O 1
ATOM 657 N N . GLU A 1 81 ? 13.046 4.886 -2.069 1.00 81.75 81 GLU A N 1
ATOM 658 C CA . GLU A 1 81 ? 14.303 4.198 -2.392 1.00 81.75 81 GLU A CA 1
ATOM 659 C C . GLU A 1 81 ? 14.097 3.067 -3.422 1.00 81.75 81 GLU A C 1
ATOM 661 O O . GLU A 1 81 ? 15.033 2.355 -3.783 1.00 81.75 81 GLU A O 1
ATOM 666 N N . GLY A 1 82 ? 12.869 2.928 -3.936 1.00 80.00 82 GLY A N 1
ATOM 667 C CA . GLY A 1 82 ? 12.428 1.857 -4.831 1.00 80.00 82 GLY A CA 1
ATOM 668 C C . GLY A 1 82 ? 11.211 1.104 -4.273 1.00 80.00 82 GLY A C 1
ATOM 669 O O . GLY A 1 82 ? 11.015 1.079 -3.058 1.00 80.00 82 GLY A O 1
ATOM 670 N N . PRO A 1 83 ? 10.372 0.497 -5.133 1.00 80.31 83 PRO A N 1
ATOM 671 C CA . PRO A 1 83 ? 9.293 -0.363 -4.671 1.00 80.31 83 PRO A CA 1
ATOM 672 C C . PRO A 1 83 ? 9.864 -1.711 -4.200 1.00 80.31 83 PRO A C 1
ATOM 674 O O . PRO A 1 83 ? 10.808 -2.211 -4.820 1.00 80.31 83 PRO A O 1
ATOM 677 N N . PRO A 1 84 ? 9.271 -2.335 -3.168 1.00 89.19 84 PRO A N 1
ATOM 678 C CA . PRO A 1 84 ? 8.078 -1.893 -2.435 1.00 89.19 84 PRO A CA 1
ATOM 679 C C . PRO A 1 84 ? 8.391 -0.964 -1.241 1.00 89.19 84 PRO A C 1
ATOM 681 O O . PRO A 1 84 ? 9.365 -1.190 -0.526 1.00 89.19 84 PRO A O 1
ATOM 684 N N . LEU A 1 85 ? 7.520 0.018 -0.963 1.00 88.88 85 LEU A N 1
ATOM 685 C CA . LEU A 1 85 ? 7.600 0.904 0.219 1.00 88.88 85 LEU A CA 1
ATOM 686 C C . LEU A 1 85 ? 6.340 0.782 1.089 1.00 88.88 85 LEU A C 1
ATOM 688 O O . LEU A 1 85 ? 5.234 0.963 0.581 1.00 88.88 85 LEU A O 1
ATOM 692 N N . LEU A 1 86 ? 6.499 0.539 2.396 1.00 91.69 86 LEU A N 1
ATOM 693 C CA . LEU A 1 86 ? 5.404 0.571 3.375 1.00 91.69 86 LEU A CA 1
ATOM 694 C C . LEU A 1 86 ? 5.158 1.994 3.894 1.00 91.69 86 LEU A C 1
ATOM 696 O O . LEU A 1 86 ? 6.079 2.664 4.351 1.00 91.69 86 LEU A O 1
ATOM 700 N N . ILE A 1 87 ? 3.897 2.410 3.896 1.00 91.25 87 ILE A N 1
ATOM 701 C CA . ILE A 1 87 ? 3.402 3.673 4.439 1.00 91.25 87 ILE A CA 1
ATOM 702 C C . ILE A 1 87 ? 2.333 3.342 5.483 1.00 91.25 87 ILE A C 1
ATOM 704 O O . ILE A 1 87 ? 1.360 2.642 5.191 1.00 91.25 87 ILE A O 1
ATOM 708 N N . LEU A 1 88 ? 2.508 3.853 6.700 1.00 88.38 88 LEU A N 1
ATOM 709 C CA . LEU A 1 88 ? 1.528 3.717 7.774 1.00 88.38 88 LEU A CA 1
ATOM 710 C C . LEU A 1 88 ? 0.542 4.888 7.720 1.00 88.38 88 LEU A C 1
ATOM 712 O O . LEU A 1 88 ? 0.939 6.049 7.644 1.00 88.38 88 LEU A O 1
ATOM 716 N N . LEU A 1 89 ? -0.748 4.576 7.768 1.00 79.69 89 LEU A N 1
ATOM 717 C CA . LEU A 1 89 ? -1.823 5.541 7.950 1.00 79.69 89 LEU A CA 1
ATOM 718 C C . LEU A 1 89 ? -1.884 5.871 9.447 1.00 79.69 89 LEU A C 1
ATOM 720 O O . LEU A 1 89 ? -2.511 5.141 10.219 1.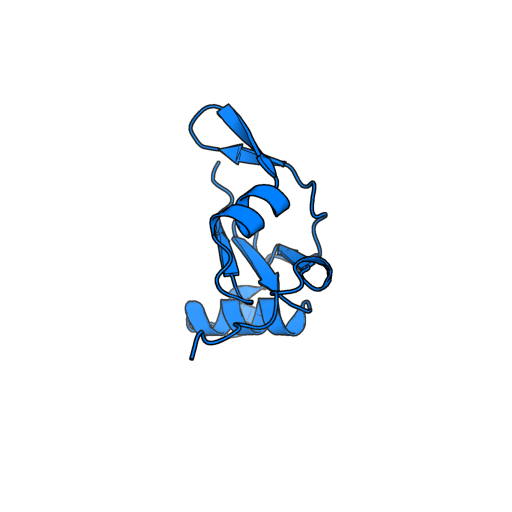00 79.69 89 LEU A O 1
ATOM 724 N N . GLU A 1 90 ? -1.196 6.924 9.888 1.00 66.38 90 GLU A N 1
ATOM 725 C CA . GLU A 1 90 ? -1.390 7.418 11.256 1.00 66.38 90 GLU A CA 1
ATOM 726 C C . GLU A 1 90 ? -2.824 7.969 11.418 1.00 66.38 90 GLU A C 1
ATOM 728 O O . GLU A 1 90 ? -3.380 8.572 10.496 1.00 66.38 90 GLU A O 1
ATOM 733 N N . GLN A 1 91 ? -3.447 7.696 12.572 1.00 52.88 91 GLN A N 1
ATOM 734 C CA . GLN A 1 91 ? -4.758 8.232 12.975 1.00 52.88 91 GLN A CA 1
ATOM 735 C C . GLN A 1 91 ? -4.588 9.350 13.998 1.00 52.88 91 GLN A C 1
ATOM 737 O O . GLN A 1 91 ? -3.762 9.163 14.921 1.00 52.88 91 GLN A O 1
#

Radius of gyration: 14.0 Å; chains: 1; bounding box: 43×35×27 Å

Foldseek 3Di:
DPPCPPPAPCVQWWWKDQDPWKIWIANDPVQRQVVVCVVVVHDPCRSDVPHDMDTDDQQCWAQDPVRDTDGVVNVCVVDPPDPTDMDTRDD

Secondary structure (DSSP, 8-state):
---------GGG-EEEE-SSSEEEEESSHHHHHHHHHHHHT--HHHHHSS---EEE-TTPEEE-TTS-EEEHHHHHHHH-SSS-EEEE---

Sequence (91 aa):
MEDSFGEVNIDKVKFFQVTEKEVVAAGDIHEAETYFMSLFNMNRDEAFYYFQSKELSFNHVLLDSGRSKVTLGEIAQSHWEGPPLLILLEQ